Protein AF-A0ABD3TJC6-F1 (afdb_monomer_lite)

Structure (mmCIF, N/CA/C/O backbone):
data_AF-A0ABD3TJC6-F1
#
_entry.id   AF-A0ABD3TJC6-F1
#
loop_
_atom_site.group_PDB
_atom_site.id
_atom_site.type_symbol
_atom_site.label_atom_id
_atom_site.label_alt_id
_atom_site.label_comp_id
_atom_site.label_asym_id
_atom_site.label_entity_id
_atom_site.label_seq_id
_atom_site.pdbx_PDB_ins_code
_atom_site.Cartn_x
_atom_site.Cartn_y
_atom_site.Cartn_z
_atom_site.occupancy
_atom_site.B_iso_or_equiv
_atom_site.auth_seq_id
_atom_site.auth_comp_id
_atom_site.auth_asym_id
_atom_site.auth_atom_id
_atom_site.pdbx_PDB_model_num
ATOM 1 N N . VAL A 1 1 ? -30.418 -12.212 9.670 1.00 38.84 1 VAL A N 1
ATOM 2 C CA . VAL A 1 1 ? -29.210 -12.276 10.518 1.00 38.84 1 VAL A CA 1
ATOM 3 C C . VAL A 1 1 ? -28.029 -12.089 9.589 1.00 38.84 1 VAL A C 1
ATOM 5 O O . VAL A 1 1 ? -27.569 -13.052 8.994 1.00 38.84 1 VAL A O 1
ATOM 8 N N . SER A 1 2 ? -27.670 -10.837 9.312 1.00 42.78 2 SER A N 1
ATOM 9 C CA . SER A 1 2 ? -26.409 -10.522 8.645 1.00 42.78 2 SER A CA 1
ATOM 10 C C . SER A 1 2 ? -25.347 -10.584 9.731 1.00 42.78 2 SER A C 1
ATOM 12 O O . SER A 1 2 ? -25.391 -9.782 10.659 1.00 42.78 2 SER A O 1
ATOM 14 N N . ASN A 1 3 ? -24.479 -11.589 9.660 1.00 45.75 3 ASN A N 1
ATOM 15 C CA . ASN A 1 3 ? -23.244 -11.608 10.429 1.00 45.75 3 ASN A CA 1
ATOM 16 C C . ASN A 1 3 ? -22.424 -10.402 9.955 1.00 45.75 3 ASN A C 1
ATOM 18 O O . ASN A 1 3 ? -21.785 -10.476 8.908 1.00 45.75 3 ASN A O 1
ATOM 22 N N . LEU A 1 4 ? -22.554 -9.278 10.658 1.00 48.12 4 LEU A N 1
ATOM 23 C CA . LEU A 1 4 ? -21.549 -8.229 10.642 1.00 48.12 4 LEU A CA 1
ATOM 24 C C . LEU A 1 4 ? -20.327 -8.861 11.304 1.00 48.12 4 LEU A C 1
ATOM 26 O O . LEU A 1 4 ? -20.398 -9.297 12.451 1.00 48.12 4 LEU A O 1
ATOM 30 N N . ASP A 1 5 ? -19.274 -9.067 10.524 1.00 54.56 5 ASP A N 1
ATOM 31 C CA . ASP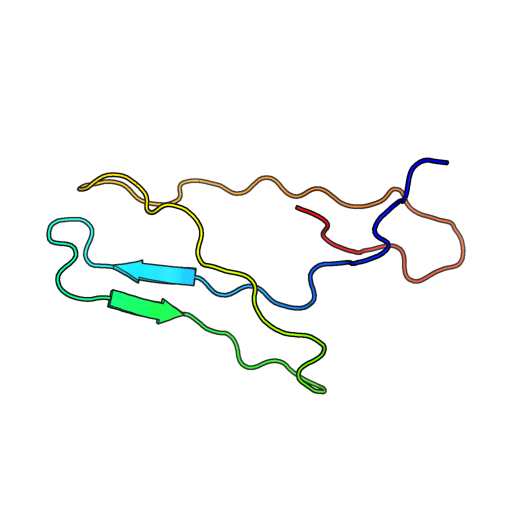 A 1 5 ? -17.971 -9.375 11.090 1.00 54.56 5 ASP A CA 1
ATOM 32 C C . ASP A 1 5 ? -17.493 -8.076 11.745 1.00 54.56 5 ASP A C 1
ATOM 34 O O . ASP A 1 5 ? -17.100 -7.143 11.048 1.00 54.56 5 ASP A O 1
ATOM 38 N N . ASP A 1 6 ? -17.636 -7.982 13.069 1.00 55.16 6 ASP A N 1
ATOM 39 C CA . ASP A 1 6 ? -17.241 -6.830 13.894 1.00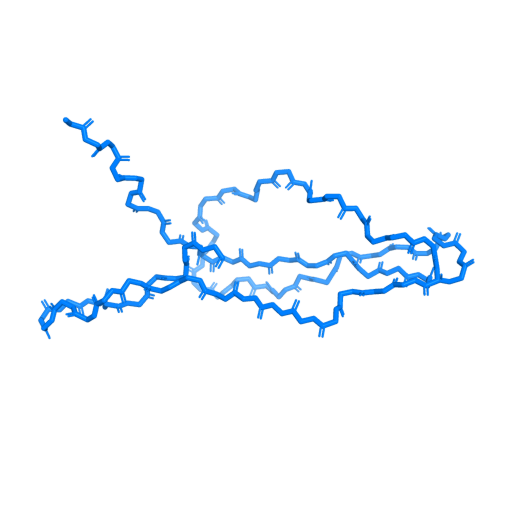 55.16 6 ASP A CA 1
ATOM 40 C C . ASP A 1 6 ? -15.706 -6.765 14.039 1.00 55.16 6 ASP A C 1
ATOM 42 O O . ASP A 1 6 ? -15.167 -6.663 15.145 1.00 55.16 6 ASP A O 1
ATOM 46 N N . THR A 1 7 ? -14.969 -6.900 12.935 1.00 60.50 7 THR A N 1
ATOM 47 C CA . THR A 1 7 ? -13.507 -6.908 12.961 1.00 60.50 7 THR A CA 1
ATOM 48 C C . THR A 1 7 ? -12.956 -5.736 12.159 1.00 60.50 7 THR A C 1
ATOM 50 O O . THR A 1 7 ? -12.975 -5.725 10.931 1.00 60.50 7 THR A O 1
ATOM 53 N N . ALA A 1 8 ? -12.418 -4.746 12.871 1.00 67.50 8 ALA A N 1
ATOM 54 C CA . ALA A 1 8 ? -11.587 -3.700 12.288 1.00 67.50 8 ALA A CA 1
ATOM 55 C C . ALA A 1 8 ? -10.187 -4.237 11.946 1.00 67.50 8 ALA A C 1
ATOM 57 O O . ALA A 1 8 ? -9.634 -5.092 12.647 1.00 67.50 8 ALA A O 1
ATOM 58 N N . ALA A 1 9 ? -9.567 -3.694 10.901 1.00 75.06 9 ALA A N 1
ATOM 59 C CA . ALA A 1 9 ? -8.175 -3.964 10.582 1.00 75.06 9 ALA A CA 1
ATOM 60 C C . ALA A 1 9 ? -7.255 -3.374 11.663 1.00 75.06 9 ALA A C 1
ATOM 62 O O . ALA A 1 9 ? -7.187 -2.160 11.853 1.00 75.06 9 ALA A O 1
ATOM 63 N N . ASN A 1 10 ? -6.500 -4.239 12.342 1.00 77.00 10 ASN A N 1
ATOM 64 C CA . ASN A 1 10 ? -5.546 -3.816 13.373 1.00 77.00 10 ASN A CA 1
ATOM 65 C C . ASN A 1 10 ? -4.234 -3.293 12.769 1.00 77.00 10 ASN A C 1
ATOM 67 O O . ASN A 1 10 ? -3.676 -2.305 13.243 1.00 77.00 10 ASN A O 1
ATOM 71 N N . TYR A 1 11 ? -3.727 -3.969 11.729 1.00 81.44 11 TYR A N 1
ATOM 72 C CA . TYR A 1 11 ? -2.448 -3.667 11.084 1.00 81.44 11 TYR A CA 1
ATOM 73 C C . TYR A 1 11 ? -2.477 -4.021 9.5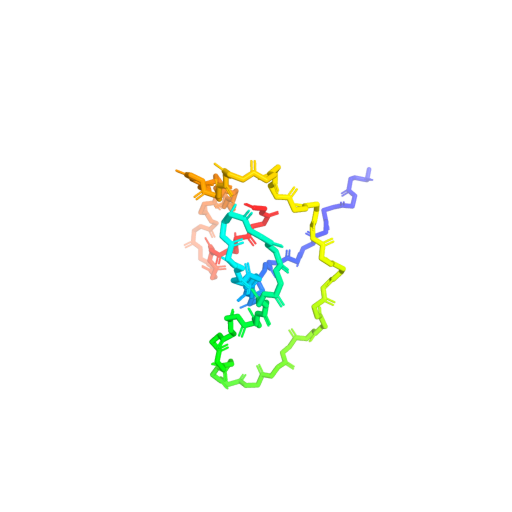97 1.00 81.44 11 TYR A C 1
ATOM 75 O O . TYR A 1 11 ? -3.134 -4.975 9.185 1.00 81.44 11 TYR A O 1
ATOM 83 N N . VAL A 1 12 ? -1.686 -3.296 8.804 1.00 85.25 12 VAL A N 1
ATOM 84 C CA . VAL A 1 12 ? -1.450 -3.579 7.383 1.00 85.25 12 VAL A CA 1
ATOM 85 C C . VAL A 1 12 ? 0.047 -3.722 7.123 1.00 85.25 12 VAL A C 1
ATOM 87 O O . VAL A 1 12 ? 0.869 -3.014 7.709 1.00 85.25 12 VAL A O 1
ATOM 90 N N . LYS A 1 13 ? 0.405 -4.634 6.218 1.00 90.00 13 LYS A N 1
ATOM 91 C CA . LYS A 1 13 ? 1.754 -4.750 5.665 1.00 90.00 13 LYS A CA 1
ATOM 92 C C . LYS A 1 13 ? 1.702 -4.779 4.147 1.00 90.00 13 LYS A C 1
ATOM 94 O O . LYS A 1 13 ? 0.745 -5.280 3.564 1.00 90.00 13 LYS A O 1
ATOM 99 N N . PHE A 1 14 ? 2.750 -4.268 3.514 1.00 92.75 14 PHE A N 1
ATOM 100 C CA . PHE A 1 14 ? 2.854 -4.204 2.059 1.00 92.75 14 PHE A CA 1
ATOM 101 C C . PHE A 1 14 ? 4.039 -5.026 1.567 1.00 92.75 14 PHE A C 1
ATOM 103 O O . PHE A 1 14 ? 5.075 -5.084 2.225 1.00 92.75 14 PHE A O 1
ATOM 110 N N . MET A 1 15 ? 3.912 -5.633 0.389 1.00 93.50 15 MET A N 1
ATOM 111 C CA . MET A 1 15 ? 5.047 -6.237 -0.305 1.00 93.50 15 MET A CA 1
ATOM 112 C C . MET A 1 15 ? 5.681 -5.192 -1.224 1.00 93.50 15 MET A C 1
ATOM 114 O O . MET A 1 15 ? 5.063 -4.735 -2.187 1.00 93.50 15 MET A O 1
ATOM 118 N N . CYS A 1 16 ? 6.923 -4.811 -0.942 1.00 93.06 16 CYS A N 1
ATOM 119 C CA . CYS A 1 16 ? 7.721 -4.005 -1.855 1.00 93.06 16 CYS A CA 1
ATOM 120 C C . CYS A 1 16 ? 8.396 -4.915 -2.877 1.00 93.06 16 CYS A C 1
ATOM 122 O O . CYS A 1 16 ? 8.871 -5.990 -2.522 1.00 93.06 16 CYS A O 1
ATOM 124 N N . ARG A 1 17 ? 8.473 -4.475 -4.137 1.00 92.06 17 ARG A N 1
ATOM 125 C CA . ARG A 1 17 ? 9.136 -5.216 -5.218 1.00 92.06 17 ARG A CA 1
ATOM 126 C C . ARG A 1 17 ? 9.835 -4.296 -6.217 1.00 92.06 17 ARG A C 1
ATOM 128 O O . ARG A 1 17 ? 9.441 -3.140 -6.376 1.00 92.06 17 ARG A O 1
ATOM 135 N N . ASP A 1 18 ? 10.824 -4.822 -6.938 1.00 91.88 18 ASP A N 1
ATOM 136 C CA . ASP A 1 18 ? 11.347 -4.173 -8.149 1.00 91.88 18 ASP A CA 1
ATOM 137 C C . ASP A 1 18 ? 10.308 -4.239 -9.276 1.00 91.88 18 ASP A C 1
ATOM 139 O O . ASP A 1 18 ? 10.074 -5.296 -9.859 1.00 91.88 18 ASP A O 1
ATOM 143 N N . ILE A 1 19 ? 9.747 -3.078 -9.620 1.00 88.69 19 ILE A N 1
ATOM 144 C CA . ILE A 1 19 ? 8.679 -2.919 -10.611 1.00 88.69 19 ILE A CA 1
ATOM 145 C C . ILE A 1 19 ? 9.011 -3.515 -11.991 1.00 88.69 19 ILE A C 1
ATOM 147 O O . ILE A 1 19 ? 8.098 -3.871 -12.735 1.00 88.69 19 ILE A O 1
ATOM 151 N N . LYS A 1 20 ? 10.299 -3.625 -12.351 1.00 87.44 20 LYS A N 1
ATOM 152 C CA . LYS A 1 20 ? 10.738 -4.113 -13.667 1.00 87.44 20 LYS A CA 1
ATOM 153 C C . LYS A 1 20 ? 11.009 -5.611 -13.709 1.00 87.44 20 LYS A C 1
ATOM 155 O O . LYS A 1 20 ? 11.059 -6.169 -14.804 1.00 87.44 20 LYS A O 1
ATOM 160 N N . SER A 1 21 ? 11.282 -6.244 -12.568 1.00 82.62 21 SER A N 1
ATOM 161 C CA . SER A 1 21 ? 11.854 -7.595 -12.564 1.00 82.62 21 SER A CA 1
ATOM 162 C C . SER A 1 21 ? 11.289 -8.553 -11.520 1.00 82.62 21 SER A C 1
ATOM 164 O O . SER A 1 21 ? 11.552 -9.746 -11.639 1.00 82.62 21 SER A O 1
ATOM 166 N N . ASP A 1 22 ? 10.549 -8.077 -10.514 1.00 81.88 22 ASP A N 1
ATOM 167 C CA . ASP A 1 22 ? 10.021 -8.862 -9.382 1.00 81.88 22 ASP A CA 1
ATOM 168 C C . ASP A 1 22 ? 11.062 -9.678 -8.599 1.00 81.88 22 ASP A C 1
ATOM 170 O O . ASP A 1 22 ? 10.705 -10.429 -7.694 1.00 81.88 22 ASP A O 1
ATOM 174 N N . ARG A 1 23 ? 12.358 -9.516 -8.904 1.00 83.56 23 ARG A N 1
ATOM 175 C CA . ARG A 1 23 ? 13.451 -10.334 -8.354 1.00 83.56 23 ARG A CA 1
ATOM 176 C C . ARG A 1 23 ? 13.801 -9.999 -6.915 1.00 83.56 23 ARG A C 1
ATOM 178 O O . ARG A 1 23 ? 14.305 -10.858 -6.203 1.00 83.56 23 ARG A O 1
ATOM 185 N N . HIS A 1 24 ? 13.584 -8.754 -6.513 1.00 87.94 24 HIS A N 1
ATOM 186 C CA . HIS A 1 24 ? 13.797 -8.311 -5.143 1.00 87.94 24 HIS A CA 1
ATOM 187 C C . HIS A 1 24 ? 12.450 -7.961 -4.550 1.00 87.94 24 HIS A C 1
ATOM 189 O O . HIS A 1 24 ? 11.791 -7.055 -5.058 1.00 87.94 24 HIS A O 1
ATOM 195 N N . GLN A 1 25 ? 12.070 -8.686 -3.500 1.00 92.38 25 GLN A N 1
ATOM 196 C CA . GLN A 1 25 ? 10.849 -8.454 -2.747 1.00 92.38 25 GLN A CA 1
ATOM 197 C C . GLN A 1 25 ? 11.167 -8.416 -1.256 1.00 92.38 25 GLN A C 1
ATOM 199 O O . GLN A 1 25 ? 12.017 -9.173 -0.785 1.00 92.38 25 GLN A O 1
ATOM 204 N N . TYR A 1 26 ? 10.512 -7.524 -0.524 1.00 93.38 26 TYR A N 1
ATOM 205 C CA . TYR A 1 26 ? 10.604 -7.480 0.930 1.00 93.38 26 TYR A CA 1
ATOM 206 C C . TYR A 1 26 ? 9.306 -6.957 1.535 1.00 93.38 26 TYR A C 1
ATOM 208 O O . TYR A 1 26 ? 8.617 -6.120 0.949 1.00 93.38 26 TYR A O 1
ATOM 216 N N . GLU A 1 27 ? 8.988 -7.442 2.731 1.00 93.50 27 GLU A N 1
ATOM 217 C CA . GLU A 1 27 ? 7.824 -6.976 3.472 1.00 93.50 27 GLU A CA 1
ATOM 218 C C . GLU A 1 27 ? 8.128 -5.613 4.105 1.00 93.50 27 GLU A C 1
ATOM 220 O O . GLU A 1 27 ? 9.060 -5.465 4.898 1.00 93.50 27 GLU A O 1
ATOM 225 N N . LEU A 1 28 ? 7.325 -4.610 3.763 1.00 90.81 28 LEU A N 1
ATOM 226 C CA . LEU A 1 28 ? 7.245 -3.359 4.494 1.00 90.81 28 LEU A CA 1
ATOM 227 C C . LEU A 1 28 ? 6.213 -3.533 5.607 1.00 90.81 28 LEU A C 1
ATOM 229 O O . LEU A 1 28 ? 5.003 -3.475 5.377 1.00 90.81 28 LEU A O 1
ATOM 233 N N . VAL A 1 29 ? 6.720 -3.761 6.813 1.00 85.94 29 VAL A N 1
ATOM 234 C CA . VAL A 1 29 ? 5.924 -3.951 8.025 1.00 85.94 29 VAL A CA 1
ATOM 235 C C . VAL A 1 29 ? 6.247 -2.815 8.984 1.00 85.94 29 VAL A C 1
ATOM 237 O O . VAL A 1 29 ? 7.417 -2.577 9.291 1.00 85.94 29 VAL A O 1
ATOM 240 N N . HIS A 1 30 ? 5.224 -2.119 9.475 1.00 77.12 30 HIS A N 1
ATOM 241 C CA . HIS A 1 30 ? 5.396 -1.279 10.653 1.00 77.12 30 HIS A CA 1
ATOM 242 C C . HIS A 1 30 ? 5.243 -2.170 11.891 1.00 77.12 30 HIS A C 1
ATOM 244 O O . HIS A 1 30 ? 4.235 -2.875 11.983 1.00 77.12 30 HIS A O 1
ATOM 250 N N . PRO A 1 31 ? 6.218 -2.203 12.819 1.00 67.25 31 PRO A N 1
ATOM 251 C CA . PRO A 1 31 ? 6.066 -2.991 14.030 1.00 67.25 31 PRO A CA 1
ATOM 252 C C . PRO A 1 31 ? 4.823 -2.498 14.786 1.00 67.25 31 PRO A C 1
ATOM 254 O O . PRO A 1 31 ? 4.683 -1.289 14.993 1.00 67.25 31 PRO A O 1
ATOM 257 N N . PRO A 1 32 ? 3.906 -3.395 15.172 1.00 62.03 32 PRO A N 1
ATOM 258 C CA . PRO A 1 32 ? 2.742 -2.993 15.939 1.00 62.03 32 PRO A CA 1
ATOM 259 C C . PRO A 1 32 ? 3.187 -2.415 17.282 1.00 62.03 32 PRO A C 1
ATOM 261 O O . PRO A 1 32 ? 4.188 -2.847 17.855 1.00 62.03 32 PRO A O 1
ATOM 264 N N . GLY A 1 33 ? 2.452 -1.409 17.760 1.00 68.69 33 GLY A N 1
ATOM 265 C CA . GLY A 1 33 ? 2.653 -0.806 19.075 1.00 68.69 33 GLY A CA 1
ATOM 266 C C . GLY A 1 33 ? 2.316 -1.781 20.211 1.00 68.69 33 GLY A C 1
ATOM 267 O O . GLY A 1 33 ? 3.010 -2.768 20.432 1.00 68.69 33 GLY A O 1
ATOM 268 N N . GLN A 1 34 ? 1.269 -1.502 20.989 1.00 53.03 34 GLN A N 1
ATOM 269 C CA . GLN A 1 34 ? 0.873 -2.343 22.127 1.00 53.03 34 GLN A CA 1
ATOM 270 C C . GLN A 1 34 ? 0.262 -3.693 21.688 1.00 53.03 34 GLN A C 1
ATOM 272 O O . GLN A 1 34 ? -0.945 -3.889 21.756 1.00 53.03 34 GLN 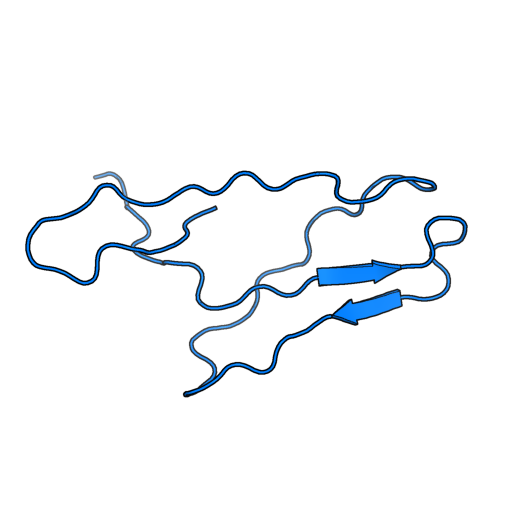A O 1
ATOM 277 N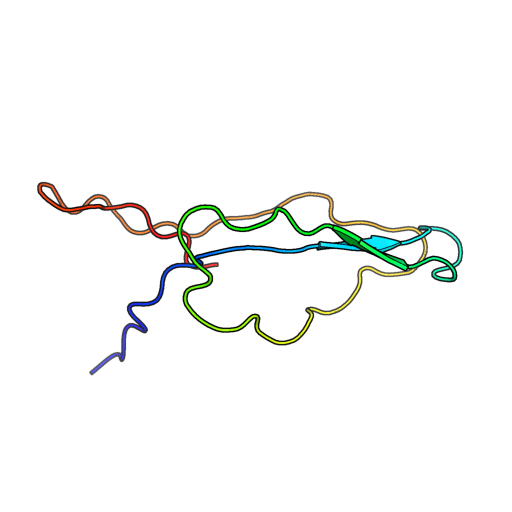 N . GLY A 1 35 ? 1.117 -4.643 21.299 1.00 56.81 35 GLY A N 1
ATOM 278 C CA . GLY A 1 35 ? 0.773 -6.055 21.101 1.00 56.81 35 GLY A CA 1
ATOM 279 C C . GLY A 1 35 ? 0.217 -6.406 19.716 1.00 56.81 35 GLY A C 1
ATOM 280 O O . GLY A 1 35 ? -0.523 -5.648 19.103 1.00 56.81 35 GLY A O 1
ATOM 281 N N . ASN A 1 36 ? 0.577 -7.596 19.226 1.00 61.97 36 ASN A N 1
ATOM 282 C CA . ASN A 1 36 ? -0.007 -8.204 18.029 1.00 61.97 36 ASN A CA 1
ATOM 283 C C . ASN A 1 36 ? -1.383 -8.781 18.400 1.00 61.97 36 ASN A C 1
ATOM 285 O O . ASN A 1 36 ? -1.450 -9.822 19.054 1.00 61.97 36 ASN A O 1
ATOM 289 N N . TRP A 1 37 ? -2.467 -8.117 18.006 1.00 71.19 37 TRP A N 1
ATOM 290 C CA . TRP A 1 37 ? -3.817 -8.675 18.104 1.00 71.19 37 TRP A CA 1
ATOM 291 C C . TRP A 1 37 ? -4.233 -9.259 16.751 1.00 71.19 37 TRP A C 1
ATOM 293 O O . TRP A 1 37 ? -4.363 -8.530 15.767 1.00 71.19 37 TRP A O 1
ATOM 303 N N . GLY A 1 38 ? -4.437 -10.578 16.721 1.00 75.44 38 GLY A N 1
ATOM 304 C CA . GLY A 1 38 ? -4.793 -11.327 15.515 1.00 75.44 38 GLY A CA 1
ATOM 305 C C . GLY A 1 38 ? -3.600 -11.718 14.636 1.00 75.44 38 GLY A C 1
ATOM 306 O O . GLY A 1 38 ? -2.445 -11.390 14.922 1.00 75.44 38 GLY A O 1
ATOM 307 N N . ASP A 1 39 ? -3.917 -12.430 13.555 1.00 81.75 39 ASP A N 1
ATOM 308 C CA . ASP A 1 39 ? -2.975 -12.885 12.534 1.00 81.75 39 ASP A CA 1
ATOM 309 C C . ASP A 1 39 ? -3.200 -12.127 11.220 1.00 81.75 39 ASP A C 1
ATOM 311 O O . ASP A 1 39 ? -4.323 -11.741 10.890 1.00 81.75 39 ASP A O 1
ATOM 315 N N . TYR A 1 40 ? -2.134 -11.934 10.440 1.00 84.12 40 TYR A N 1
ATOM 316 C CA . TYR A 1 40 ? -2.277 -11.421 9.077 1.00 84.12 40 TYR A CA 1
ATOM 317 C C . TYR A 1 40 ? -2.980 -12.458 8.194 1.00 84.12 40 TYR A C 1
ATOM 319 O O . TYR A 1 40 ? -2.631 -13.640 8.216 1.00 84.12 40 TYR A O 1
ATOM 327 N N . GLY A 1 41 ? -3.915 -11.995 7.363 1.00 85.88 41 GLY A N 1
ATOM 328 C CA . GLY A 1 41 ? -4.480 -12.797 6.282 1.00 85.88 41 GLY A CA 1
ATOM 329 C C . GLY A 1 41 ? -3.455 -13.146 5.194 1.00 85.88 41 GLY A C 1
ATOM 330 O O . GLY A 1 41 ? -2.290 -12.736 5.232 1.00 85.88 41 GLY A O 1
ATOM 331 N N . GLY A 1 42 ? -3.904 -13.909 4.195 1.00 90.31 42 GLY A N 1
ATOM 332 C CA . GLY A 1 42 ? -3.111 -14.175 2.995 1.00 90.31 42 GLY A CA 1
ATOM 333 C C . GLY A 1 42 ? -2.801 -12.894 2.212 1.00 90.31 42 GLY A C 1
ATOM 334 O O . GLY A 1 42 ? -3.528 -11.906 2.297 1.00 90.31 42 GLY A O 1
ATOM 335 N N . TRP A 1 43 ? -1.719 -12.918 1.435 1.00 91.81 43 TRP A N 1
ATOM 336 C CA . TRP A 1 43 ? -1.386 -11.817 0.532 1.00 91.81 43 TRP A CA 1
ATOM 337 C C . TRP A 1 43 ? -2.447 -11.648 -0.558 1.00 91.81 43 TRP A C 1
ATOM 339 O O . TRP A 1 43 ? -2.972 -12.633 -1.077 1.00 91.81 43 TRP A O 1
ATOM 349 N N . SER A 1 44 ? -2.715 -10.397 -0.931 1.00 91.44 44 SER A N 1
ATOM 350 C CA . SER A 1 44 ? -3.498 -10.071 -2.120 1.00 91.44 44 SER A CA 1
ATOM 351 C C . SER A 1 44 ? -2.722 -10.366 -3.409 1.00 91.44 44 SER A C 1
ATOM 353 O O . SER A 1 44 ? -1.503 -10.566 -3.407 1.00 91.44 44 SER A O 1
ATOM 355 N N . GLU A 1 45 ? -3.441 -10.368 -4.532 1.00 92.44 45 GLU A N 1
ATOM 356 C CA . GLU A 1 45 ? -2.834 -10.450 -5.859 1.00 92.44 45 GLU A CA 1
ATOM 357 C C . GLU A 1 45 ? -1.858 -9.289 -6.092 1.00 92.44 45 GLU A C 1
ATOM 359 O O . GLU A 1 45 ? -2.126 -8.128 -5.769 1.00 92.44 45 GLU A O 1
ATOM 364 N N . SER A 1 46 ? -0.712 -9.601 -6.692 1.00 90.75 46 SER A N 1
ATOM 365 C CA . SER A 1 46 ? 0.282 -8.586 -7.037 1.00 90.75 46 SER A CA 1
ATOM 366 C C . SER A 1 46 ? -0.157 -7.771 -8.250 1.00 90.75 46 SER A C 1
ATOM 368 O O . SER A 1 46 ? -0.754 -8.292 -9.193 1.00 90.75 46 SER A O 1
ATOM 370 N N . CYS A 1 47 ? 0.208 -6.488 -8.279 1.00 91.19 47 CYS A N 1
ATOM 371 C CA . CYS A 1 47 ? 0.031 -5.686 -9.486 1.00 91.19 47 CYS A CA 1
ATOM 372 C C . CYS A 1 47 ? 0.819 -6.308 -10.668 1.00 91.19 47 CYS A C 1
ATOM 374 O O . CYS A 1 47 ? 1.882 -6.902 -10.457 1.00 91.19 47 CYS A O 1
ATOM 376 N N . PRO A 1 48 ? 0.379 -6.134 -11.927 1.00 92.31 48 PRO A N 1
ATOM 377 C CA . PRO A 1 48 ? 1.134 -6.580 -13.101 1.00 92.31 48 PRO A CA 1
ATOM 378 C C . PRO A 1 48 ? 2.580 -6.056 -13.140 1.00 92.31 48 PRO A C 1
ATOM 380 O O . PRO A 1 48 ? 2.892 -5.018 -12.548 1.00 92.31 48 PRO A O 1
ATOM 383 N N . VAL A 1 49 ? 3.476 -6.729 -13.866 1.00 88.88 49 VAL A N 1
ATOM 384 C CA . VAL A 1 49 ? 4.847 -6.230 -14.107 1.00 88.88 49 VAL A CA 1
ATOM 385 C C . VAL A 1 49 ? 4.793 -4.809 -14.684 1.00 88.88 49 VAL A C 1
ATOM 387 O O . VAL A 1 49 ? 3.920 -4.495 -15.491 1.00 88.88 49 VAL A O 1
ATOM 390 N N . ASN A 1 50 ? 5.729 -3.948 -14.281 1.00 92.62 50 ASN A N 1
ATOM 391 C CA . ASN A 1 50 ? 5.771 -2.520 -14.613 1.00 92.62 50 ASN A CA 1
ATOM 392 C C . ASN A 1 50 ? 4.633 -1.671 -14.006 1.00 92.62 50 ASN A C 1
ATOM 394 O O . ASN A 1 50 ? 4.394 -0.560 -14.474 1.00 92.62 50 ASN A O 1
ATOM 398 N N . SER A 1 51 ? 3.949 -2.148 -12.958 1.00 92.94 51 SER A N 1
ATOM 399 C CA . SER A 1 51 ? 2.914 -1.380 -12.245 1.00 92.94 51 SER A CA 1
ATOM 400 C C . SER A 1 51 ? 3.030 -1.483 -10.719 1.00 92.94 51 SER A C 1
ATOM 402 O O . SER A 1 51 ? 3.741 -2.334 -10.188 1.00 92.94 51 SER A O 1
ATOM 404 N N . ALA A 1 52 ? 2.354 -0.598 -9.994 1.00 93.19 52 ALA A N 1
ATOM 405 C CA . ALA A 1 52 ? 2.335 -0.571 -8.535 1.00 93.19 52 ALA A CA 1
ATOM 406 C C . ALA A 1 52 ? 0.964 -0.100 -8.037 1.00 93.19 52 ALA A C 1
ATOM 408 O O . ALA A 1 52 ? 0.157 0.402 -8.821 1.00 93.19 52 ALA A O 1
ATOM 409 N N . ILE A 1 53 ? 0.728 -0.235 -6.732 1.00 93.12 53 ILE A N 1
ATOM 410 C CA . ILE A 1 53 ? -0.450 0.331 -6.073 1.00 93.12 53 ILE A CA 1
ATOM 411 C C . ILE A 1 53 ? -0.445 1.846 -6.308 1.00 93.12 53 ILE A C 1
ATOM 413 O O . ILE A 1 53 ? 0.534 2.525 -5.996 1.00 93.12 53 ILE A O 1
ATOM 417 N N . CYS A 1 54 ? -1.528 2.371 -6.878 1.00 94.00 54 CYS A N 1
ATOM 418 C CA . CYS A 1 54 ? -1.663 3.790 -7.217 1.00 94.00 54 CYS A CA 1
ATOM 419 C C . CYS A 1 54 ? -2.662 4.542 -6.328 1.00 94.00 54 CYS A C 1
ATOM 421 O O . CYS A 1 54 ? -2.816 5.752 -6.467 1.00 94.00 54 CYS A O 1
ATOM 423 N N . GLY A 1 55 ? -3.348 3.836 -5.434 1.00 93.19 55 GLY A N 1
ATOM 424 C CA . GLY A 1 55 ? -4.316 4.395 -4.505 1.00 93.19 55 GLY A CA 1
ATOM 425 C C . GLY A 1 55 ? -4.899 3.306 -3.615 1.00 93.19 55 GLY A C 1
ATOM 426 O O . GLY A 1 55 ? -4.783 2.121 -3.924 1.00 93.19 55 GLY A O 1
ATOM 427 N N . ILE A 1 56 ? -5.509 3.733 -2.517 1.00 88.81 56 ILE A N 1
ATOM 428 C CA . ILE A 1 56 ? -6.288 2.890 -1.612 1.00 88.81 56 ILE A CA 1
ATOM 429 C C . ILE A 1 56 ? -7.664 3.531 -1.442 1.00 88.81 56 ILE A C 1
ATOM 431 O O . ILE A 1 56 ? -7.784 4.759 -1.485 1.00 88.81 56 ILE A O 1
ATOM 435 N N . GLN A 1 57 ? -8.688 2.708 -1.268 1.00 86.31 57 GLN A N 1
ATOM 436 C CA . GLN A 1 57 ? -10.019 3.138 -0.869 1.00 86.31 57 GLN A CA 1
ATOM 437 C C . GLN A 1 57 ? -10.309 2.447 0.449 1.00 86.31 57 GLN A C 1
ATOM 439 O O . GLN A 1 57 ? -10.204 1.232 0.505 1.00 86.31 57 GLN A O 1
ATOM 444 N N . THR A 1 58 ? -10.625 3.229 1.474 1.00 81.25 58 THR A N 1
ATOM 445 C CA . THR A 1 58 ? -10.911 2.702 2.805 1.00 81.25 58 THR A CA 1
ATOM 446 C C . THR A 1 58 ? -12.410 2.684 3.045 1.00 81.25 58 THR A C 1
ATOM 448 O O . THR A 1 58 ? -13.079 3.687 2.768 1.00 81.25 58 THR A O 1
ATOM 451 N N . LEU A 1 59 ? -12.928 1.609 3.619 1.00 76.50 59 LEU A N 1
ATOM 452 C CA . LEU A 1 59 ? -14.227 1.598 4.274 1.00 76.50 59 LEU A CA 1
ATOM 453 C C . LEU A 1 59 ? -14.026 1.888 5.772 1.00 76.50 59 LEU A C 1
ATOM 455 O O . LEU A 1 59 ? -13.073 1.418 6.397 1.00 76.50 59 LEU A O 1
ATOM 459 N N . VAL A 1 60 ? -14.873 2.759 6.319 1.00 73.56 60 VAL A N 1
ATOM 460 C CA . VAL A 1 60 ? -14.861 3.169 7.730 1.00 73.56 60 VAL A CA 1
ATOM 461 C C . VAL A 1 60 ? -16.308 3.192 8.205 1.00 73.56 60 VAL A C 1
ATOM 463 O O . VAL A 1 60 ? -17.185 3.652 7.470 1.00 73.56 60 VAL A O 1
ATOM 466 N N . GLU A 1 61 ? -16.566 2.679 9.406 1.00 64.38 61 GLU A N 1
ATOM 467 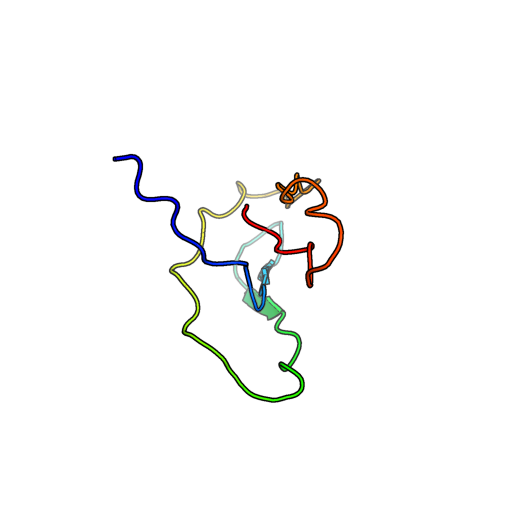C CA . GLU A 1 61 ? -17.907 2.676 9.997 1.00 64.38 61 GLU A CA 1
ATOM 468 C C . GLU A 1 61 ? -18.429 4.098 10.276 1.00 64.38 61 GLU A C 1
ATOM 470 O O . GLU A 1 61 ? -17.661 5.035 10.506 1.00 64.38 61 GLU A O 1
ATOM 475 N N . GLU A 1 62 ? -19.754 4.278 10.231 1.00 62.69 62 GLU A N 1
ATOM 476 C CA . GLU A 1 62 ? -20.370 5.566 10.567 1.00 62.69 62 GLU A CA 1
ATOM 477 C C . GLU A 1 62 ? -20.181 5.895 12.063 1.00 62.69 62 GLU A C 1
ATOM 479 O O . GLU A 1 62 ? -20.291 4.991 12.893 1.00 62.69 62 GLU A O 1
ATOM 484 N N . PRO A 1 63 ? -19.983 7.176 12.440 1.00 57.59 63 PRO A N 1
ATOM 485 C CA . PRO A 1 63 ? -19.798 7.568 13.839 1.00 57.59 63 PRO A CA 1
ATOM 486 C C . PRO A 1 63 ? -20.973 7.135 14.740 1.00 57.59 63 PRO A C 1
ATOM 488 O O . PRO A 1 63 ? -22.104 7.586 14.542 1.00 57.59 63 PRO A O 1
ATOM 491 N N . GLN A 1 64 ? -20.717 6.326 15.771 1.00 56.25 64 GLN A N 1
ATOM 492 C CA . GLN A 1 64 ? -21.691 5.867 16.772 1.00 56.25 64 GLN A CA 1
ATOM 493 C C . GLN A 1 64 ? -21.637 6.711 18.064 1.00 56.25 64 GLN A C 1
ATOM 495 O O . GLN A 1 64 ? -21.561 6.177 19.161 1.00 56.25 64 GLN A O 1
ATOM 500 N N . CYS A 1 65 ? -21.774 8.038 17.982 1.00 57.78 65 CYS A N 1
ATOM 501 C CA . CYS A 1 65 ? -21.909 8.967 19.126 1.00 57.78 65 CYS A CA 1
ATOM 502 C C . CYS A 1 65 ? -20.925 8.792 20.318 1.00 57.78 65 CYS A C 1
ATOM 504 O O . CYS A 1 65 ? -20.034 9.619 20.478 1.00 57.78 65 CYS A O 1
ATOM 506 N N . ASN A 1 66 ? -21.153 7.825 21.218 1.00 51.12 66 ASN A N 1
ATOM 507 C CA . ASN A 1 66 ? -20.353 7.547 22.417 1.00 51.12 66 ASN A CA 1
ATOM 508 C C . ASN A 1 66 ? -19.737 6.131 22.330 1.00 51.12 66 ASN A C 1
ATOM 510 O O . ASN A 1 66 ? -20.191 5.217 23.023 1.00 51.12 66 ASN A O 1
ATOM 514 N N . GLY A 1 67 ? -18.701 5.970 21.507 1.00 56.22 67 GLY A N 1
ATOM 515 C CA . GLY A 1 67 ? -17.898 4.752 21.341 1.00 56.22 67 GLY A CA 1
ATOM 516 C C . GLY A 1 67 ? -16.595 5.050 20.585 1.00 56.22 67 GLY A C 1
ATOM 517 O O . GLY A 1 67 ? -16.444 6.139 20.035 1.00 56.22 67 GLY A O 1
ATOM 518 N N . ASP A 1 68 ? -15.615 4.137 20.612 1.00 47.91 68 ASP A N 1
ATOM 519 C CA . ASP A 1 68 ? -14.430 4.230 19.739 1.00 47.91 68 ASP A CA 1
ATOM 520 C C . ASP A 1 68 ? -14.868 3.859 18.310 1.00 47.91 68 ASP A C 1
ATOM 522 O O . ASP A 1 68 ? -14.964 2.688 17.954 1.00 47.91 68 ASP A O 1
ATOM 526 N N . ASP A 1 69 ? -15.195 4.878 17.516 1.00 53.31 69 ASP A N 1
ATOM 527 C CA . ASP A 1 69 ? -15.965 4.751 16.270 1.00 53.31 69 ASP A CA 1
ATOM 528 C C . ASP A 1 69 ? -15.088 4.821 15.011 1.00 53.31 69 ASP A C 1
ATOM 530 O O . ASP A 1 69 ? -15.373 5.567 14.070 1.00 53.31 69 ASP A O 1
ATOM 534 N N . THR A 1 70 ? -13.935 4.153 14.984 1.00 51.91 70 THR A N 1
ATOM 535 C CA . THR A 1 70 ? -13.089 4.164 13.778 1.00 51.91 70 THR A CA 1
ATOM 536 C C . THR A 1 70 ? -12.331 2.854 13.615 1.00 51.91 70 THR A C 1
ATOM 538 O O . THR A 1 70 ? -11.158 2.742 13.963 1.00 51.91 70 THR A O 1
ATOM 541 N N . GLY A 1 71 ? -13.008 1.860 13.044 1.00 56.53 71 GLY A N 1
ATOM 542 C CA . GLY A 1 71 ? -12.373 0.690 12.448 1.00 56.53 71 GLY A CA 1
ATOM 543 C C . GLY A 1 71 ? -12.252 0.855 10.934 1.00 56.53 71 GLY A C 1
ATOM 544 O O . GLY A 1 71 ? -13.238 1.177 10.276 1.00 56.53 71 GLY A O 1
ATOM 545 N N . LEU A 1 72 ? -11.057 0.647 10.372 1.00 54.69 72 LEU A N 1
ATOM 546 C CA . LEU A 1 72 ? -10.891 0.470 8.923 1.00 54.69 72 LEU A CA 1
ATOM 547 C C . LEU A 1 72 ? -11.338 -0.954 8.580 1.00 54.69 72 LEU A C 1
ATOM 549 O O . LEU A 1 72 ? -10.776 -1.893 9.142 1.00 54.69 72 LEU A O 1
ATOM 553 N N . ASN A 1 73 ? -12.336 -1.126 7.714 1.00 62.22 73 ASN A N 1
ATOM 554 C CA . ASN A 1 73 ? -12.944 -2.435 7.428 1.00 62.22 73 ASN A CA 1
ATOM 555 C C . ASN A 1 73 ? -12.855 -2.909 5.962 1.00 62.22 73 ASN A C 1
ATOM 557 O O . ASN A 1 73 ? -13.437 -3.944 5.655 1.00 62.22 73 ASN A O 1
ATOM 561 N N . ASP A 1 74 ? -12.106 -2.219 5.096 1.00 53.09 74 ASP A N 1
ATOM 562 C CA . ASP A 1 74 ? -11.532 -2.706 3.816 1.00 53.09 74 ASP A CA 1
ATOM 563 C C . ASP A 1 74 ? -10.617 -1.611 3.244 1.00 53.09 74 ASP A C 1
ATOM 565 O O . ASP A 1 74 ? -11.054 -0.437 3.320 1.00 53.09 74 ASP A O 1
#

Organism: Sinanodonta woodiana (NCBI:txid1069815)

Radius of gyration: 16.03 Å; chains: 1; bounding box: 43×23×37 Å

Foldseek 3Di:
DPPPPPDFDQFDKDWDADLAPRPDIDIRGDPHDPDDDDDDDDDDDADDRNDHDPDDDWDFADDPPPDPGGGTDD

pLDDT: mean 75.39, std 16.52, range [38.84, 94.0]

Secondary structure (DSSP, 8-state):
------------EEEEE-TTT---EEEEEPPPSS---S---PPPPPPPTT---------BPPP-SSS----B--

Sequence (74 aa):
VSNLDDTAANYVKFMCRDIKSDRHQYELVHPPGQGNWGDYGGWSESCPVNSAICGIQTLVEEPQCNGDDTGLND

InterPro domains:
  IPR005515 Vitelline membrane outer layer protein I (VOMI) [PF03762] (3-74)
  IPR005515 Vitelline membrane outer layer protein I (VOMI) [PTHR18841] (3-74)
  IPR036706 Vitelline membrane outer layer protein I (VOMI) superfamily [G3DSA:2.100.10.20] (1-74)
  IPR036706 Vitelline membrane outer layer protein I (VOMI) superfamily [SSF51092] (3-74)